Protein AF-A0A060C7V6-F1 (afdb_monomer_lite)

Structure (mmCIF, N/CA/C/O backbone):
data_AF-A0A060C7V6-F1
#
_entry.id   AF-A0A060C7V6-F1
#
loop_
_atom_site.group_PDB
_atom_site.id
_atom_site.type_symbol
_atom_site.label_atom_id
_atom_site.label_alt_id
_atom_site.label_comp_id
_atom_site.label_asym_id
_atom_site.label_entity_id
_atom_site.label_seq_id
_atom_site.pdbx_PDB_ins_code
_atom_site.Cartn_x
_atom_site.Cartn_y
_atom_site.Cartn_z
_atom_site.occupancy
_atom_site.B_iso_or_equiv
_atom_site.auth_seq_id
_atom_site.auth_comp_id
_atom_site.auth_asym_id
_atom_site.auth_atom_id
_atom_site.pdbx_PDB_model_num
ATOM 1 N N . ALA A 1 1 ? -17.716 -7.183 -11.369 1.00 69.69 1 ALA A N 1
ATOM 2 C CA . ALA A 1 1 ? -17.196 -6.502 -10.161 1.00 69.69 1 ALA A CA 1
ATOM 3 C C . ALA A 1 1 ? -18.359 -6.236 -9.202 1.00 69.69 1 ALA A C 1
ATOM 5 O O . ALA A 1 1 ? -19.487 -6.253 -9.674 1.00 69.69 1 ALA A O 1
ATOM 6 N N . GLY A 1 2 ? -18.104 -6.023 -7.902 1.00 81.62 2 GLY A N 1
ATOM 7 C CA . GLY A 1 2 ? -19.147 -5.651 -6.926 1.00 81.62 2 GLY A CA 1
ATOM 8 C C . GLY A 1 2 ? -19.625 -6.753 -5.971 1.00 81.62 2 GLY A C 1
ATOM 9 O O . GLY A 1 2 ? -20.724 -6.650 -5.447 1.00 81.62 2 GLY A O 1
ATOM 10 N N . ALA A 1 3 ? -18.827 -7.794 -5.713 1.00 89.31 3 ALA A N 1
ATOM 11 C CA . ALA A 1 3 ? -19.231 -8.905 -4.834 1.00 89.31 3 ALA A CA 1
ATOM 12 C C . ALA A 1 3 ? -19.604 -8.483 -3.394 1.00 89.31 3 ALA A C 1
ATOM 14 O O . ALA A 1 3 ? -20.305 -9.217 -2.706 1.00 89.31 3 ALA A O 1
ATOM 15 N N . LEU A 1 4 ? -19.139 -7.310 -2.949 1.00 92.19 4 LEU A N 1
ATOM 16 C CA . LEU A 1 4 ? -19.408 -6.746 -1.622 1.00 92.19 4 LEU A CA 1
ATOM 17 C C . LEU A 1 4 ? -20.386 -5.558 -1.651 1.00 92.19 4 LEU A C 1
ATOM 19 O O . LEU A 1 4 ? -20.618 -4.938 -0.619 1.00 92.19 4 LEU A O 1
ATOM 23 N N . ALA A 1 5 ? -20.948 -5.223 -2.817 1.00 93.19 5 ALA A N 1
ATOM 24 C CA . ALA A 1 5 ? -21.824 -4.064 -2.956 1.00 93.19 5 ALA A CA 1
ATOM 25 C C . ALA A 1 5 ? -23.098 -4.217 -2.108 1.00 93.19 5 ALA A C 1
ATOM 27 O O . ALA A 1 5 ? -23.698 -5.292 -2.063 1.00 93.19 5 ALA A O 1
ATOM 28 N N . GLY A 1 6 ? -23.518 -3.128 -1.457 1.00 93.75 6 GLY A N 1
ATOM 29 C CA . GLY A 1 6 ? -24.740 -3.089 -0.646 1.00 93.75 6 GLY A CA 1
ATOM 30 C C . GLY A 1 6 ? -24.617 -3.742 0.734 1.00 93.75 6 GLY A C 1
ATOM 31 O O . GLY A 1 6 ? -25.627 -3.905 1.413 1.00 93.75 6 GLY A O 1
ATOM 32 N N . GLN A 1 7 ? -23.405 -4.112 1.156 1.00 95.69 7 GLN A N 1
ATOM 33 C CA . GLN A 1 7 ? -23.160 -4.689 2.482 1.00 95.69 7 GLN A CA 1
ATOM 34 C C . GLN A 1 7 ? -22.767 -3.643 3.542 1.00 95.69 7 GLN A C 1
ATOM 36 O O . GLN A 1 7 ? -22.647 -4.006 4.708 1.00 95.69 7 GLN A O 1
ATOM 41 N N . ASN A 1 8 ? -22.599 -2.366 3.164 1.00 94.12 8 ASN A N 1
ATOM 42 C CA . ASN A 1 8 ? -22.192 -1.263 4.052 1.00 94.12 8 ASN A CA 1
ATOM 43 C C . ASN A 1 8 ? -20.881 -1.560 4.805 1.00 94.12 8 ASN A C 1
ATOM 45 O O . ASN A 1 8 ? -20.803 -1.437 6.026 1.00 94.12 8 ASN A O 1
ATOM 49 N N . LEU A 1 9 ? -19.863 -2.008 4.067 1.00 94.69 9 LEU A N 1
ATOM 50 C CA . LEU A 1 9 ? -18.544 -2.388 4.598 1.00 94.69 9 LEU A CA 1
ATOM 51 C C . LEU A 1 9 ? -17.448 -1.374 4.237 1.00 94.69 9 LEU A C 1
ATOM 53 O O . LEU A 1 9 ? -16.274 -1.574 4.551 1.00 94.69 9 LEU A O 1
ATOM 57 N N . GLU A 1 10 ? -17.804 -0.321 3.512 1.00 94.88 10 GLU A N 1
ATOM 58 C CA . GLU A 1 10 ? -16.884 0.664 2.971 1.00 94.88 10 GLU A CA 1
ATOM 59 C C . GLU A 1 10 ? -16.416 1.640 4.062 1.00 94.88 10 GLU A C 1
ATOM 61 O O . GLU A 1 10 ? -17.228 2.236 4.760 1.00 94.88 10 GLU A O 1
ATOM 66 N N . LEU A 1 11 ? -15.097 1.838 4.185 1.00 94.38 11 LEU A N 1
ATOM 67 C CA . LEU A 1 11 ? -14.519 2.847 5.091 1.00 94.38 11 LEU A CA 1
ATOM 68 C C . LEU A 1 11 ? -14.421 4.230 4.433 1.00 94.38 11 LEU A C 1
ATOM 70 O O . LEU A 1 11 ? -14.612 5.253 5.079 1.00 94.38 11 LEU A O 1
ATOM 74 N N . ALA A 1 12 ? -14.076 4.259 3.145 1.00 94.69 12 ALA A N 1
ATOM 75 C CA . ALA A 1 12 ? -13.961 5.466 2.337 1.00 94.69 12 ALA A CA 1
ATOM 76 C C . ALA A 1 12 ? -13.988 5.106 0.846 1.00 94.69 12 ALA A C 1
ATOM 78 O O . ALA A 1 12 ? -13.655 3.983 0.459 1.00 94.69 12 ALA A O 1
ATOM 79 N N . TRP A 1 13 ? -14.315 6.092 0.013 1.00 94.88 13 TRP A N 1
ATOM 80 C CA . TRP A 1 13 ? -14.205 6.014 -1.441 1.00 94.88 13 TRP A CA 1
ATOM 81 C C . TRP A 1 13 ? -13.040 6.886 -1.905 1.00 94.88 13 TRP A C 1
ATOM 83 O O . TRP A 1 13 ? -12.955 8.054 -1.532 1.00 94.88 13 TRP A O 1
ATOM 93 N N . LEU A 1 14 ? -12.135 6.318 -2.703 1.00 95.06 14 LEU A N 1
ATOM 94 C CA . LEU A 1 14 ? -11.000 7.044 -3.272 1.00 95.06 14 LEU A CA 1
ATOM 95 C C . LEU A 1 14 ? -11.306 7.471 -4.706 1.00 95.06 14 LEU A C 1
ATOM 97 O O . LEU A 1 14 ? -11.960 6.741 -5.449 1.00 95.06 14 LEU A O 1
ATOM 101 N N . ALA A 1 15 ? -10.791 8.639 -5.091 1.00 94.12 15 ALA A N 1
ATOM 102 C CA . ALA A 1 15 ? -10.936 9.164 -6.446 1.00 94.12 15 ALA A CA 1
ATOM 103 C C . ALA A 1 15 ? -10.117 8.367 -7.477 1.00 94.12 15 ALA A C 1
ATOM 105 O O . ALA A 1 15 ? -10.562 8.201 -8.610 1.00 94.12 15 ALA A O 1
ATOM 106 N N . A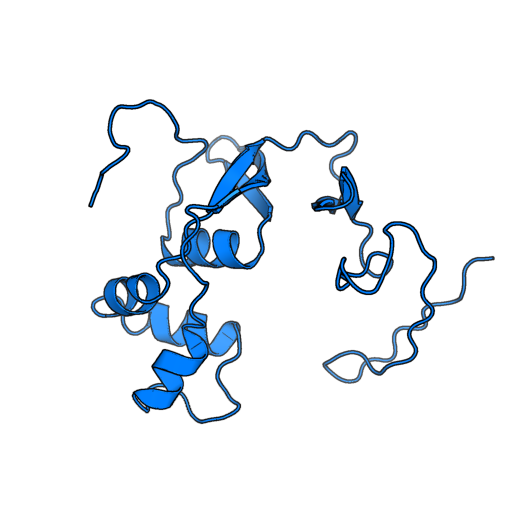SP A 1 16 ? -8.943 7.861 -7.079 1.00 93.69 16 ASP A N 1
ATOM 107 C CA . ASP A 1 16 ? -8.045 7.101 -7.950 1.00 93.69 16 ASP A CA 1
ATOM 108 C C . ASP A 1 16 ? -7.962 5.618 -7.518 1.00 93.69 16 ASP A C 1
ATOM 110 O O . ASP A 1 16 ? -7.513 5.315 -6.403 1.00 93.69 16 ASP A O 1
ATOM 114 N N . PRO A 1 17 ? -8.356 4.657 -8.380 1.00 93.00 17 PRO A N 1
ATOM 115 C CA . PRO A 1 17 ? -8.178 3.232 -8.103 1.00 93.00 17 PRO A CA 1
ATOM 116 C C . PRO A 1 17 ? -6.705 2.807 -7.987 1.00 93.00 17 PRO A C 1
ATOM 118 O O . PRO A 1 17 ? -6.418 1.819 -7.307 1.00 93.00 17 PRO A O 1
ATOM 121 N N . VAL A 1 18 ? -5.766 3.526 -8.614 1.00 94.31 18 VAL A N 1
ATOM 122 C CA . VAL A 1 18 ? -4.326 3.262 -8.488 1.00 94.31 18 VAL A CA 1
ATOM 123 C C . VAL A 1 18 ? -3.868 3.549 -7.061 1.00 94.31 18 VAL A C 1
ATOM 125 O O . VAL A 1 18 ? -3.169 2.727 -6.469 1.00 94.31 18 VAL A O 1
ATOM 128 N N . ASP A 1 19 ? -4.317 4.648 -6.455 1.00 94.56 19 ASP A N 1
ATOM 129 C CA . ASP A 1 19 ? -4.023 4.933 -5.050 1.00 94.56 19 ASP A CA 1
ATOM 130 C C . ASP A 1 19 ? -4.599 3.868 -4.123 1.00 94.56 19 ASP A C 1
ATOM 132 O O . ASP A 1 19 ? -3.875 3.345 -3.273 1.00 94.56 19 ASP A O 1
ATOM 136 N N . ALA A 1 20 ? -5.852 3.456 -4.339 1.00 94.75 20 ALA A N 1
ATOM 137 C CA . ALA A 1 20 ? -6.450 2.360 -3.579 1.00 94.75 20 ALA A CA 1
ATOM 138 C C . ALA A 1 20 ? -5.617 1.067 -3.686 1.00 94.75 20 ALA A C 1
ATOM 140 O O . ALA A 1 20 ? -5.371 0.398 -2.678 1.00 94.75 20 ALA A O 1
ATOM 141 N N . PHE A 1 21 ? -5.121 0.733 -4.880 1.00 94.81 21 PHE A N 1
ATOM 142 C CA . PHE A 1 21 ? -4.252 -0.422 -5.100 1.00 94.81 21 PHE A CA 1
ATOM 143 C C . PHE A 1 21 ? -2.906 -0.301 -4.371 1.00 94.81 21 PHE A C 1
ATOM 145 O O . PHE A 1 21 ? -2.448 -1.255 -3.742 1.00 94.81 21 PHE A O 1
ATOM 152 N N . PHE A 1 22 ? -2.264 0.867 -4.386 1.00 94.12 22 PHE A N 1
ATOM 153 C CA . PHE A 1 22 ? -1.006 1.050 -3.659 1.00 94.12 22 PHE A CA 1
ATOM 154 C C . PHE A 1 22 ? -1.191 1.038 -2.143 1.00 94.12 22 PHE A C 1
ATOM 156 O O . PHE A 1 22 ? -0.324 0.516 -1.445 1.00 94.12 22 PHE A O 1
ATOM 163 N N . ILE A 1 23 ? -2.326 1.509 -1.626 1.00 95.06 23 ILE A N 1
ATOM 164 C CA . ILE A 1 23 ? -2.679 1.353 -0.209 1.00 95.06 23 ILE A CA 1
ATOM 165 C C . ILE A 1 23 ? -2.743 -0.134 0.175 1.00 95.06 23 ILE A C 1
ATOM 167 O O . ILE A 1 23 ? -2.251 -0.507 1.239 1.00 95.06 23 ILE A O 1
ATOM 171 N N . HIS A 1 24 ? -3.249 -1.008 -0.705 1.00 94.75 24 HIS A N 1
ATOM 172 C CA . HIS A 1 24 ? -3.212 -2.463 -0.486 1.00 94.75 24 HIS A CA 1
ATOM 173 C C . HIS A 1 24 ? -1.786 -3.009 -0.395 1.00 94.75 24 HIS A C 1
ATOM 175 O O . HIS A 1 24 ? -1.522 -3.877 0.434 1.00 94.75 24 HIS A O 1
ATOM 181 N N . ILE A 1 25 ? -0.866 -2.500 -1.217 1.00 91.12 25 ILE A N 1
ATOM 182 C CA . ILE A 1 25 ? 0.545 -2.905 -1.172 1.00 91.12 25 ILE A CA 1
ATOM 183 C C . ILE A 1 25 ? 1.209 -2.434 0.127 1.00 91.12 25 ILE A C 1
ATOM 185 O O . ILE A 1 25 ? 1.949 -3.200 0.738 1.00 91.12 25 ILE A O 1
ATOM 189 N N . GLN A 1 26 ? 0.953 -1.193 0.553 1.00 90.12 26 GLN A N 1
ATOM 190 C CA . GLN A 1 26 ? 1.556 -0.636 1.770 1.00 90.12 26 GLN A CA 1
ATOM 191 C C . GLN A 1 26 ? 0.943 -1.219 3.053 1.00 90.12 26 GLN A C 1
ATOM 193 O O . GLN A 1 26 ? 1.620 -1.318 4.074 1.00 90.12 26 GLN A O 1
ATOM 198 N N . GLY A 1 27 ? -0.336 -1.604 3.024 1.00 90.44 27 GLY A N 1
ATOM 199 C CA . GLY A 1 27 ? -1.049 -2.196 4.158 1.00 90.44 27 GLY A CA 1
ATOM 200 C C . GLY A 1 27 ? -1.519 -1.196 5.222 1.00 90.44 27 GLY A C 1
ATOM 201 O O . GLY A 1 27 ? -2.185 -1.599 6.173 1.00 90.44 27 GLY A O 1
ATOM 202 N N . ALA A 1 28 ? -1.232 0.095 5.061 1.00 90.44 28 ALA A N 1
ATOM 203 C CA . ALA A 1 28 ? -1.771 1.183 5.871 1.00 90.44 28 ALA A CA 1
ATOM 204 C C . ALA A 1 28 ? -1.775 2.491 5.070 1.00 90.44 28 ALA A C 1
ATOM 206 O O . ALA A 1 28 ? -0.995 2.645 4.129 1.00 90.44 28 ALA A O 1
ATOM 207 N N . ALA A 1 29 ? -2.642 3.431 5.446 1.00 91.81 29 ALA A N 1
ATOM 208 C CA . ALA A 1 29 ? -2.717 4.739 4.806 1.00 91.81 29 ALA A CA 1
ATOM 209 C C . ALA A 1 29 ? -3.317 5.812 5.715 1.00 91.81 29 ALA A C 1
ATOM 211 O O . ALA A 1 29 ? -4.101 5.526 6.622 1.00 91.81 29 ALA A O 1
ATOM 212 N N . GLN A 1 30 ? -2.972 7.059 5.405 1.00 91.31 30 GLN A N 1
ATOM 213 C CA . GLN A 1 30 ? -3.667 8.246 5.876 1.00 91.31 30 GLN A CA 1
ATOM 214 C C . GLN A 1 30 ? -4.408 8.860 4.683 1.00 91.31 30 GLN A C 1
ATOM 216 O O . GLN A 1 30 ? -3.784 9.221 3.689 1.00 91.31 30 GLN A O 1
ATOM 221 N N . ILE A 1 31 ? -5.730 8.946 4.776 1.00 92.81 31 ILE A N 1
ATOM 222 C CA . ILE A 1 31 ? -6.621 9.408 3.714 1.00 92.81 31 ILE A CA 1
ATOM 223 C C . ILE A 1 31 ? -7.135 10.791 4.108 1.00 92.81 31 ILE A C 1
ATOM 225 O O . ILE A 1 31 ? -7.760 10.943 5.157 1.00 92.81 31 ILE A O 1
ATOM 229 N N . ALA A 1 32 ? -6.867 11.794 3.274 1.00 92.69 32 ALA A N 1
ATOM 230 C CA . ALA A 1 32 ? -7.487 13.106 3.409 1.00 92.69 32 ALA A CA 1
ATOM 231 C C . ALA A 1 32 ? -8.944 13.021 2.933 1.00 92.69 32 ALA A C 1
ATOM 233 O O . ALA A 1 32 ? -9.210 12.569 1.818 1.00 92.69 32 ALA A O 1
ATOM 234 N N . LEU A 1 33 ? -9.877 13.420 3.792 1.00 93.62 33 LEU A N 1
ATOM 235 C CA . LEU A 1 33 ? -11.306 13.421 3.503 1.00 93.62 33 LEU A CA 1
ATOM 236 C C . LEU A 1 33 ? -11.733 14.768 2.907 1.00 93.62 33 LEU A C 1
ATOM 238 O O . LEU A 1 33 ? -11.094 15.800 3.118 1.00 93.62 33 LEU A O 1
ATOM 242 N N . ALA A 1 34 ? -12.835 14.760 2.153 1.00 91.81 34 ALA A N 1
ATOM 243 C CA . ALA A 1 34 ? -13.343 15.949 1.463 1.00 91.81 34 ALA A CA 1
ATOM 244 C C . ALA A 1 34 ? -13.812 17.065 2.419 1.00 91.81 34 ALA A C 1
ATOM 246 O O . ALA A 1 34 ? -13.864 18.226 2.027 1.00 91.81 34 ALA A O 1
ATOM 247 N N . ASP A 1 35 ? -14.130 16.720 3.666 1.00 90.88 35 ASP A N 1
ATOM 248 C CA . ASP A 1 35 ? -14.502 17.648 4.739 1.00 90.88 35 ASP A CA 1
ATOM 249 C C . ASP A 1 35 ? -13.287 18.262 5.464 1.00 90.88 35 ASP A C 1
ATOM 251 O O . ASP A 1 35 ? -13.449 18.999 6.435 1.00 90.88 35 ASP A O 1
ATOM 255 N N . GLY A 1 36 ? -12.065 17.972 5.000 1.00 89.69 36 GLY A N 1
ATOM 256 C CA . GLY A 1 36 ? -10.816 18.392 5.636 1.00 89.69 36 GLY A CA 1
ATOM 257 C C . GLY A 1 36 ? -10.355 17.466 6.764 1.00 89.69 36 GLY A C 1
ATOM 258 O O . GLY A 1 36 ? -9.282 17.680 7.331 1.00 89.69 36 GLY A O 1
ATOM 259 N N . GLY A 1 37 ? -11.130 16.425 7.079 1.00 89.62 37 GLY A N 1
ATOM 260 C CA . GLY A 1 37 ? -10.769 15.392 8.034 1.00 89.62 37 GLY A CA 1
ATOM 261 C C . GLY A 1 37 ? -9.663 14.469 7.527 1.00 89.62 37 GLY A C 1
ATOM 262 O O . GLY A 1 37 ? -9.233 14.496 6.373 1.00 89.62 37 GLY A O 1
ATOM 263 N N . THR A 1 38 ? -9.187 13.610 8.421 1.00 90.12 38 THR A N 1
ATOM 264 C CA . THR A 1 38 ? -8.200 12.583 8.100 1.00 90.12 38 THR A CA 1
ATOM 265 C C . THR A 1 38 ? -8.676 11.238 8.622 1.00 90.12 38 THR A C 1
ATOM 267 O O . THR A 1 38 ? -8.901 11.084 9.820 1.00 90.12 38 THR A O 1
ATOM 270 N N . LEU A 1 39 ? -8.745 10.246 7.737 1.00 91.00 39 LEU A N 1
ATOM 271 C CA . LEU A 1 39 ? -9.019 8.858 8.085 1.00 91.00 39 LEU A CA 1
ATOM 272 C C . LEU A 1 39 ? -7.726 8.045 8.045 1.00 91.00 39 LEU A C 1
ATOM 274 O O . LEU A 1 39 ? -7.048 7.978 7.020 1.00 91.00 39 LEU A O 1
ATOM 278 N N . ARG A 1 40 ? -7.385 7.392 9.154 1.00 91.12 40 ARG A N 1
ATOM 279 C CA . ARG A 1 40 ? -6.247 6.468 9.220 1.00 91.12 40 ARG A CA 1
ATOM 280 C C . ARG A 1 40 ? -6.736 5.038 9.165 1.00 91.12 40 ARG A C 1
ATOM 282 O O . ARG A 1 40 ? -7.572 4.631 9.969 1.00 91.12 40 ARG A O 1
ATOM 289 N N . VAL A 1 41 ? -6.170 4.269 8.246 1.00 92.56 41 VAL A N 1
ATOM 290 C CA . VAL A 1 41 ? -6.503 2.860 8.056 1.00 92.56 41 VAL A CA 1
ATOM 291 C C . VAL A 1 41 ? -5.262 1.989 8.163 1.00 92.56 41 VAL A C 1
ATOM 293 O O . VAL A 1 41 ? -4.173 2.365 7.729 1.00 92.56 41 VAL A O 1
ATOM 296 N N . THR A 1 42 ? -5.433 0.800 8.730 1.00 91.69 42 THR A N 1
ATOM 297 C CA . THR A 1 42 ? -4.397 -0.237 8.783 1.00 91.69 42 THR A CA 1
ATOM 298 C C . THR A 1 42 ? -4.977 -1.601 8.429 1.00 91.69 42 THR A C 1
ATOM 300 O O . THR A 1 42 ? -6.193 -1.807 8.483 1.00 91.69 42 THR A O 1
ATOM 303 N N . TYR A 1 43 ? -4.102 -2.533 8.065 1.00 92.12 43 TYR A N 1
ATOM 304 C CA . TYR A 1 43 ? -4.421 -3.919 7.760 1.00 92.12 43 TYR A CA 1
ATOM 305 C C . TYR A 1 43 ? -5.294 -4.558 8.852 1.00 92.12 43 TYR A C 1
ATOM 307 O O . TYR A 1 43 ? -4.971 -4.534 10.045 1.00 92.12 43 TYR A O 1
ATOM 315 N N . ALA A 1 44 ? -6.382 -5.193 8.424 1.00 92.12 44 ALA A N 1
ATOM 316 C CA . ALA A 1 44 ? -7.240 -6.027 9.258 1.00 92.12 44 ALA A CA 1
ATOM 317 C C . ALA A 1 44 ? -7.177 -7.497 8.828 1.00 92.12 44 ALA A C 1
ATOM 319 O O . ALA A 1 44 ? -6.975 -8.379 9.662 1.00 92.12 44 ALA A O 1
ATOM 320 N N . ALA A 1 45 ? -7.330 -7.764 7.528 1.00 93.44 45 ALA A N 1
ATOM 321 C CA . ALA A 1 45 ? -7.367 -9.116 6.980 1.00 93.44 45 ALA A CA 1
ATOM 322 C C . ALA A 1 45 ? -6.966 -9.148 5.497 1.00 93.44 45 ALA A C 1
ATOM 324 O O . ALA A 1 45 ? -6.795 -8.114 4.854 1.00 93.44 45 ALA A O 1
ATOM 325 N N . LYS A 1 46 ? -6.856 -10.354 4.932 1.00 94.94 46 LYS A N 1
ATOM 326 C CA . LYS A 1 46 ? -6.643 -10.579 3.497 1.00 94.94 46 LYS A CA 1
ATOM 327 C C . LYS A 1 46 ? -7.595 -11.641 2.956 1.00 94.94 46 LYS A C 1
ATOM 329 O O . LYS A 1 46 ? -7.950 -12.572 3.669 1.00 94.94 46 LYS A O 1
ATOM 334 N N . SER A 1 47 ? -7.914 -11.548 1.670 1.00 93.88 47 SER A N 1
ATOM 335 C CA . SER A 1 47 ? -8.741 -12.513 0.913 1.00 93.88 47 SER A CA 1
ATOM 336 C C . SER A 1 47 ? -8.180 -13.944 0.823 1.00 93.88 47 SER A C 1
ATOM 338 O O . SER A 1 47 ? -8.879 -14.847 0.377 1.00 93.88 47 SER A O 1
ATOM 340 N N . GLY A 1 48 ? -6.918 -14.169 1.207 1.00 93.44 48 GLY A N 1
ATOM 341 C CA . GLY A 1 48 ? -6.274 -15.490 1.203 1.00 93.44 48 GLY A CA 1
ATOM 342 C C . GLY A 1 48 ? -5.566 -15.869 -0.102 1.00 93.44 48 GLY A C 1
ATOM 343 O O . GLY A 1 48 ? -4.735 -16.774 -0.091 1.00 93.44 48 GLY A O 1
ATOM 344 N N . HIS A 1 49 ? -5.810 -15.157 -1.204 1.00 94.88 49 HIS A N 1
ATOM 345 C CA . HIS A 1 49 ? -5.068 -15.355 -2.451 1.00 94.88 49 HIS A CA 1
ATOM 346 C C . HIS A 1 49 ? -3.599 -14.903 -2.335 1.00 94.88 49 HIS A C 1
ATOM 348 O O . HIS A 1 49 ? -3.297 -13.984 -1.567 1.00 94.88 49 HIS A O 1
ATOM 354 N N . PRO A 1 50 ? -2.673 -15.529 -3.087 1.00 93.56 50 PRO A N 1
ATOM 355 C CA . PRO A 1 50 ? -1.282 -15.096 -3.120 1.00 93.56 50 PRO A CA 1
ATOM 356 C C . PRO A 1 50 ? -1.153 -13.708 -3.756 1.00 93.56 50 PRO A C 1
ATOM 358 O O . PRO A 1 50 ? -1.906 -13.348 -4.662 1.00 93.56 50 PRO A O 1
ATOM 361 N N . TYR A 1 51 ? -0.173 -12.940 -3.279 1.00 94.56 51 TYR A N 1
ATOM 362 C CA . TYR A 1 51 ? 0.188 -11.659 -3.875 1.00 94.56 51 TYR A CA 1
ATOM 363 C C . TYR A 1 51 ? 0.905 -11.872 -5.211 1.00 94.56 51 TYR A C 1
ATOM 365 O O . TYR A 1 51 ? 1.807 -12.706 -5.315 1.00 94.56 51 TYR A O 1
ATOM 373 N N . THR A 1 52 ? 0.535 -11.086 -6.219 1.00 95.69 52 THR A N 1
ATOM 374 C CA . THR A 1 52 ? 1.234 -11.035 -7.507 1.00 95.69 52 THR A CA 1
ATOM 375 C C . THR A 1 52 ? 1.847 -9.656 -7.704 1.00 95.69 52 THR A C 1
ATOM 377 O O . THR A 1 52 ? 1.148 -8.645 -7.705 1.00 95.69 52 THR A O 1
ATOM 380 N N . ALA A 1 53 ? 3.166 -9.608 -7.892 1.00 94.94 53 ALA A N 1
ATOM 381 C CA . ALA A 1 53 ? 3.879 -8.360 -8.131 1.00 94.94 53 ALA A CA 1
ATOM 382 C C . ALA A 1 53 ? 3.620 -7.852 -9.558 1.00 94.94 53 ALA A C 1
ATOM 384 O O . ALA A 1 53 ? 4.201 -8.358 -10.518 1.00 94.94 53 ALA A O 1
ATOM 385 N N . ILE A 1 54 ? 2.790 -6.817 -9.705 1.00 96.56 54 ILE A N 1
ATOM 386 C CA . ILE A 1 54 ? 2.438 -6.271 -11.028 1.00 96.56 54 ILE A CA 1
ATOM 387 C C . ILE A 1 54 ? 3.640 -5.690 -11.785 1.00 96.56 54 ILE A C 1
ATOM 389 O O . ILE A 1 54 ? 3.661 -5.725 -13.010 1.00 96.56 54 ILE A O 1
ATOM 393 N N . GLY A 1 55 ? 4.682 -5.236 -11.079 1.00 96.31 55 GLY A N 1
ATOM 394 C CA . GLY A 1 55 ? 5.932 -4.802 -11.708 1.00 96.31 55 GLY A CA 1
ATOM 395 C C . GLY A 1 55 ? 6.588 -5.916 -12.527 1.00 96.31 55 GLY A C 1
ATOM 396 O O . GLY A 1 55 ? 7.053 -5.672 -13.635 1.00 96.31 55 GLY A O 1
ATOM 397 N N . ARG A 1 56 ? 6.543 -7.162 -12.035 1.00 96.00 56 ARG A N 1
ATOM 398 C CA . ARG A 1 56 ? 7.025 -8.333 -12.778 1.00 96.00 56 ARG A CA 1
ATOM 399 C C . ARG A 1 56 ? 6.176 -8.588 -14.023 1.00 96.00 56 ARG A C 1
ATOM 401 O O . ARG A 1 56 ? 6.735 -8.805 -15.089 1.00 96.00 56 ARG A O 1
ATOM 408 N N . VAL A 1 57 ? 4.852 -8.501 -13.895 1.00 96.88 57 VAL A N 1
ATOM 409 C CA . VAL A 1 57 ? 3.919 -8.666 -15.023 1.00 96.88 57 VAL A CA 1
ATOM 410 C C . VAL A 1 57 ? 4.198 -7.637 -16.121 1.00 96.88 57 VAL A C 1
ATOM 412 O O . VAL A 1 57 ? 4.211 -7.979 -17.299 1.00 96.88 57 VAL A O 1
ATOM 415 N N . LEU A 1 58 ? 4.458 -6.382 -15.752 1.00 97.75 58 LEU A N 1
ATOM 416 C CA . LEU A 1 58 ? 4.792 -5.322 -16.706 1.00 97.75 58 LEU A CA 1
ATOM 417 C C . LEU A 1 58 ? 6.143 -5.557 -17.392 1.00 97.75 58 LEU A C 1
ATOM 419 O O . LEU A 1 58 ? 6.267 -5.302 -18.588 1.00 97.75 58 LEU A O 1
ATOM 423 N N . VAL A 1 59 ? 7.132 -6.091 -16.675 1.00 97.69 59 VAL A N 1
ATOM 424 C CA . VAL A 1 59 ? 8.420 -6.476 -17.273 1.00 97.69 59 VAL A CA 1
ATOM 425 C C . VAL A 1 59 ? 8.261 -7.639 -18.251 1.00 97.69 59 VAL A C 1
ATOM 427 O O . VAL A 1 59 ? 8.769 -7.570 -19.365 1.00 97.69 59 VAL A O 1
ATOM 430 N N . GLU A 1 60 ? 7.518 -8.681 -17.878 1.00 96.69 60 GLU A N 1
ATOM 431 C CA . GLU A 1 60 ? 7.262 -9.846 -18.740 1.00 96.69 60 GLU A CA 1
ATOM 432 C C . GLU A 1 60 ? 6.502 -9.468 -20.023 1.00 96.69 60 GLU A C 1
ATOM 434 O O . GLU A 1 60 ? 6.709 -10.080 -21.067 1.00 96.69 60 GLU A O 1
ATOM 439 N N . ARG A 1 61 ? 5.666 -8.423 -19.972 1.00 96.06 61 ARG A N 1
ATOM 440 C CA . ARG A 1 61 ? 4.969 -7.858 -21.141 1.00 96.06 61 ARG A CA 1
ATOM 441 C C . ARG A 1 61 ? 5.832 -6.920 -21.993 1.00 96.06 61 ARG A C 1
ATOM 443 O O . ARG A 1 61 ? 5.353 -6.433 -23.010 1.00 96.06 61 ARG A O 1
ATOM 450 N N . GLY A 1 62 ? 7.060 -6.613 -21.573 1.00 96.12 62 GLY A N 1
ATOM 451 C CA . GLY A 1 62 ? 7.916 -5.619 -22.229 1.00 96.12 62 GLY A CA 1
ATOM 452 C C . GLY A 1 62 ? 7.464 -4.166 -22.034 1.00 96.12 62 GLY A C 1
ATOM 453 O O . GLY A 1 62 ? 8.002 -3.270 -22.677 1.00 96.12 62 GLY A O 1
ATOM 454 N N . ALA A 1 63 ? 6.501 -3.917 -21.142 1.00 96.50 63 ALA A N 1
ATOM 455 C CA . ALA A 1 63 ? 5.977 -2.585 -20.843 1.00 96.50 63 ALA A CA 1
ATOM 456 C C . ALA A 1 63 ? 6.942 -1.747 -19.986 1.00 96.50 63 ALA A C 1
ATOM 458 O O . ALA A 1 63 ? 6.970 -0.522 -20.093 1.00 96.50 63 ALA A O 1
ATOM 459 N N . ILE A 1 64 ? 7.738 -2.402 -19.136 1.00 96.56 64 ILE A N 1
ATOM 460 C CA . ILE A 1 64 ? 8.802 -1.775 -18.345 1.00 96.56 64 ILE A CA 1
ATOM 461 C C . ILE A 1 64 ? 10.083 -2.593 -18.513 1.00 96.56 64 ILE A C 1
ATOM 463 O O . ILE A 1 64 ? 10.054 -3.821 -18.502 1.00 96.56 64 ILE A O 1
ATOM 467 N N . ALA A 1 65 ? 11.229 -1.925 -18.646 1.00 95.56 65 ALA A N 1
ATOM 468 C CA . ALA A 1 65 ? 12.510 -2.614 -18.754 1.00 95.56 65 ALA A CA 1
ATOM 469 C C . ALA A 1 65 ? 12.854 -3.404 -17.466 1.00 95.56 65 ALA A C 1
ATOM 471 O O . ALA A 1 65 ? 12.567 -2.937 -16.355 1.00 95.56 65 ALA A O 1
ATOM 472 N N . PRO A 1 66 ? 13.521 -4.570 -17.571 1.00 94.56 66 PRO A N 1
ATOM 473 C CA . PRO A 1 66 ? 14.017 -5.302 -16.409 1.00 94.56 66 PRO A CA 1
ATOM 474 C C . PRO A 1 66 ? 14.857 -4.415 -15.478 1.00 94.56 66 PRO A C 1
ATOM 476 O O . PRO A 1 66 ? 15.682 -3.621 -15.927 1.00 94.56 66 PRO A O 1
ATOM 479 N N . GLY A 1 67 ? 14.629 -4.526 -14.167 1.00 93.06 67 GLY A N 1
ATOM 480 C CA . GLY A 1 67 ? 15.320 -3.710 -13.158 1.00 93.06 67 GLY A CA 1
ATOM 481 C C . GLY A 1 67 ? 14.853 -2.250 -13.062 1.00 93.06 67 GLY A C 1
ATOM 482 O O . GLY A 1 67 ? 15.414 -1.497 -12.272 1.00 93.06 67 GLY A O 1
ATOM 483 N N . LYS A 1 68 ? 13.835 -1.840 -13.832 1.00 93.44 68 LYS A N 1
ATOM 484 C CA . LYS A 1 68 ? 13.250 -0.485 -13.795 1.00 93.44 68 LYS A CA 1
ATOM 485 C C . LYS A 1 68 ? 11.814 -0.437 -13.268 1.00 93.44 68 LYS A C 1
ATOM 487 O O . LYS A 1 68 ? 11.217 0.631 -13.235 1.00 93.44 68 LYS A O 1
ATOM 492 N N . ALA A 1 69 ? 11.253 -1.569 -12.846 1.00 94.19 69 ALA A N 1
ATOM 493 C CA . ALA A 1 69 ? 9.896 -1.654 -12.303 1.00 94.19 69 ALA A CA 1
ATOM 494 C C . ALA A 1 69 ? 9.829 -1.229 -10.826 1.00 94.19 69 ALA A C 1
ATOM 496 O O . ALA A 1 69 ? 9.428 -2.009 -9.961 1.00 94.19 69 ALA A O 1
ATOM 497 N N . ASP A 1 70 ? 10.249 0.003 -10.538 1.00 93.38 70 ASP A N 1
ATOM 498 C CA . ASP A 1 70 ? 10.025 0.634 -9.241 1.00 93.38 70 ASP A CA 1
ATOM 499 C C . ASP A 1 70 ? 8.600 1.209 -9.129 1.00 93.38 70 ASP A C 1
ATOM 501 O O . ASP A 1 70 ? 7.809 1.200 -10.077 1.00 93.38 70 ASP A O 1
ATOM 505 N N . MET A 1 71 ? 8.245 1.691 -7.937 1.00 90.56 71 MET A N 1
ATOM 506 C CA . MET A 1 71 ? 6.905 2.215 -7.665 1.00 90.56 71 MET A CA 1
ATOM 507 C C . MET A 1 71 ? 6.538 3.398 -8.570 1.00 90.56 71 MET A C 1
ATOM 509 O O . MET A 1 71 ? 5.389 3.494 -9.004 1.00 90.56 71 MET A O 1
ATOM 513 N N . ALA A 1 72 ? 7.495 4.284 -8.856 1.00 92.62 72 ALA A N 1
ATOM 514 C CA . ALA A 1 72 ? 7.260 5.472 -9.666 1.00 92.62 72 ALA A CA 1
ATOM 515 C C . ALA A 1 72 ? 7.007 5.088 -11.129 1.00 92.62 72 ALA A C 1
ATOM 517 O O . ALA A 1 72 ? 6.030 5.546 -11.720 1.00 92.62 72 ALA A O 1
ATOM 518 N N . ALA A 1 73 ? 7.818 4.185 -11.683 1.00 95.81 73 ALA A N 1
ATOM 519 C CA . ALA A 1 73 ? 7.655 3.667 -13.035 1.00 95.81 73 ALA A CA 1
ATOM 520 C C . ALA A 1 73 ? 6.323 2.923 -13.212 1.00 95.81 73 ALA A C 1
ATOM 522 O O . ALA A 1 73 ? 5.626 3.134 -14.203 1.00 95.81 73 ALA A O 1
ATOM 523 N N . ILE A 1 74 ? 5.930 2.095 -12.237 1.00 96.56 74 ILE A N 1
ATOM 524 C CA . ILE A 1 74 ? 4.648 1.375 -12.276 1.00 96.56 74 ILE A CA 1
ATOM 525 C C . ILE A 1 74 ? 3.472 2.360 -12.231 1.00 96.56 74 ILE A C 1
ATOM 527 O O . ILE A 1 74 ? 2.546 2.231 -13.030 1.00 96.56 74 ILE A O 1
ATOM 531 N N . ARG A 1 75 ? 3.506 3.363 -11.340 1.00 95.44 75 ARG A N 1
ATOM 532 C CA . ARG A 1 75 ? 2.466 4.406 -11.269 1.00 95.44 75 ARG A CA 1
ATOM 533 C C . ARG A 1 75 ? 2.355 5.183 -12.576 1.00 95.44 75 ARG A C 1
ATOM 535 O O . ARG A 1 75 ? 1.251 5.348 -13.086 1.00 95.44 75 ARG A O 1
ATOM 542 N N . ALA A 1 76 ? 3.489 5.607 -13.131 1.00 95.94 76 ALA A N 1
ATOM 543 C CA . ALA A 1 76 ? 3.531 6.319 -14.402 1.00 95.94 76 ALA A CA 1
ATOM 544 C C . ALA A 1 76 ? 2.940 5.474 -15.539 1.00 95.94 76 ALA A C 1
ATOM 546 O O . ALA A 1 76 ? 2.140 5.976 -16.327 1.00 95.94 76 ALA A O 1
ATOM 547 N N . TRP A 1 77 ? 3.273 4.181 -15.591 1.00 97.62 77 TRP A N 1
ATOM 548 C CA . TRP A 1 77 ? 2.727 3.283 -16.602 1.00 97.62 77 TRP A CA 1
ATOM 549 C C . TRP A 1 77 ? 1.207 3.122 -16.473 1.00 97.62 77 TRP A C 1
ATOM 551 O O . TRP A 1 77 ? 0.505 3.253 -17.475 1.00 97.62 77 TRP A O 1
ATOM 561 N N . LEU A 1 78 ? 0.689 2.898 -15.257 1.00 97.06 78 LEU A N 1
ATOM 562 C CA . LEU A 1 78 ? -0.753 2.756 -15.009 1.00 97.06 78 LEU A CA 1
ATOM 563 C C . LEU A 1 78 ? -1.526 4.030 -15.378 1.00 97.06 78 LEU A C 1
ATOM 565 O O . LEU A 1 78 ? -2.585 3.936 -15.995 1.00 97.06 78 LEU A O 1
ATOM 569 N N . ALA A 1 79 ? -0.982 5.206 -15.054 1.00 93.94 79 ALA A N 1
ATOM 570 C CA . ALA A 1 79 ? -1.581 6.492 -15.405 1.00 93.94 79 ALA A CA 1
ATOM 571 C C . ALA A 1 79 ? -1.595 6.740 -16.925 1.00 93.94 79 ALA A C 1
ATOM 573 O O . ALA A 1 79 ? -2.556 7.297 -17.451 1.00 93.94 79 ALA A O 1
ATOM 574 N N . ALA A 1 80 ? -0.553 6.302 -17.638 1.00 96.31 80 ALA A N 1
ATOM 575 C CA . ALA A 1 80 ? -0.458 6.435 -19.091 1.00 96.31 80 ALA A CA 1
ATOM 576 C C . ALA A 1 80 ? -1.328 5.423 -19.867 1.00 96.31 80 ALA A C 1
ATOM 578 O O . ALA A 1 80 ? -1.659 5.678 -21.023 1.00 96.31 80 ALA A O 1
ATOM 579 N N . HIS A 1 81 ? -1.721 4.302 -19.247 1.00 96.56 81 HIS A N 1
ATOM 580 C CA . HIS A 1 81 ? -2.478 3.215 -19.890 1.00 96.56 81 HIS A CA 1
ATOM 581 C C . HIS A 1 81 ? -3.782 2.889 -19.132 1.00 96.56 81 HIS A C 1
ATOM 583 O O . HIS A 1 81 ? -3.978 1.752 -18.688 1.00 96.56 81 HIS A O 1
ATOM 589 N N . PRO A 1 82 ? -4.720 3.846 -18.987 1.00 94.69 82 PRO A N 1
ATOM 590 C CA . PRO A 1 82 ? -5.911 3.674 -18.148 1.00 94.69 82 PRO A CA 1
ATOM 591 C C . PRO A 1 82 ? -6.823 2.525 -18.604 1.00 94.69 82 PRO A C 1
ATOM 593 O O . PRO A 1 82 ? -7.455 1.873 -17.774 1.00 94.69 82 PRO A O 1
ATOM 596 N N . ALA A 1 83 ? -6.859 2.229 -19.909 1.00 95.94 83 ALA A N 1
ATOM 597 C CA . ALA A 1 83 ? -7.639 1.120 -20.464 1.00 95.94 83 ALA A CA 1
ATOM 598 C C . ALA A 1 83 ? -7.112 -0.264 -20.035 1.00 95.94 83 ALA A C 1
ATOM 600 O O . ALA A 1 83 ? -7.884 -1.215 -19.918 1.00 95.94 83 ALA A O 1
ATOM 601 N N . GLU A 1 84 ? -5.809 -0.382 -19.773 1.00 96.56 84 GLU A N 1
ATOM 602 C CA . GLU A 1 84 ? -5.155 -1.644 -19.406 1.00 96.56 84 GLU A CA 1
ATOM 603 C C . GLU A 1 84 ? -4.903 -1.763 -17.901 1.00 96.56 84 GLU A C 1
ATOM 605 O O . GLU A 1 84 ? -4.817 -2.875 -17.369 1.00 96.56 84 GLU A O 1
ATOM 610 N N . ALA A 1 85 ? -4.812 -0.628 -17.201 1.00 95.88 85 ALA A N 1
ATOM 611 C CA . ALA A 1 85 ? -4.464 -0.541 -15.788 1.00 95.88 85 ALA A CA 1
ATOM 612 C C . ALA A 1 85 ? -5.315 -1.468 -14.910 1.00 95.88 85 ALA A C 1
ATOM 614 O O . ALA A 1 85 ? -4.774 -2.212 -14.089 1.00 95.88 85 ALA A O 1
ATOM 615 N N . ALA A 1 86 ? -6.634 -1.493 -15.127 1.00 94.69 86 ALA A N 1
ATOM 616 C CA . ALA A 1 86 ? -7.544 -2.359 -14.381 1.00 94.69 86 ALA A CA 1
ATOM 617 C C . ALA A 1 86 ? -7.207 -3.851 -14.554 1.00 94.69 86 ALA A C 1
ATOM 619 O O . ALA A 1 86 ? -7.183 -4.598 -13.576 1.00 94.69 86 ALA A O 1
ATOM 620 N N . GLY A 1 87 ? -6.895 -4.282 -15.779 1.00 96.19 87 GLY A N 1
ATOM 621 C CA . GLY A 1 87 ? -6.527 -5.666 -16.072 1.00 96.19 87 GLY A CA 1
ATOM 622 C C . GLY A 1 87 ? -5.179 -6.053 -15.468 1.00 96.19 87 GLY A C 1
ATOM 623 O O . GLY A 1 87 ? -5.034 -7.156 -14.945 1.00 96.19 87 GLY A O 1
ATOM 624 N N . VAL A 1 88 ? -4.200 -5.141 -15.486 1.00 97.19 88 VAL A N 1
ATOM 625 C CA . VAL A 1 88 ? -2.895 -5.369 -14.848 1.00 97.19 88 VAL A CA 1
ATOM 626 C C . VAL A 1 88 ? -3.041 -5.463 -13.334 1.00 97.19 88 VAL A C 1
ATOM 628 O O . VAL A 1 88 ? -2.552 -6.424 -12.744 1.00 97.19 88 VAL A O 1
ATOM 631 N N . MET A 1 89 ? -3.747 -4.528 -12.696 1.00 96.25 89 MET A N 1
ATOM 632 C CA . MET A 1 89 ? -3.970 -4.567 -11.247 1.00 96.25 89 MET A CA 1
ATOM 633 C C . MET A 1 89 ? -4.734 -5.827 -10.818 1.00 96.25 89 MET A C 1
ATOM 635 O O . MET A 1 89 ? -4.376 -6.443 -9.816 1.00 96.25 89 MET A O 1
ATOM 639 N N . ALA A 1 90 ? -5.709 -6.275 -11.616 1.00 95.38 90 ALA A N 1
ATOM 640 C CA . ALA A 1 90 ? -6.483 -7.489 -11.358 1.00 95.38 90 ALA A CA 1
ATOM 641 C C . ALA A 1 90 ? -5.661 -8.789 -11.437 1.00 95.38 90 ALA A C 1
ATOM 643 O O . ALA A 1 90 ? -6.117 -9.824 -10.948 1.00 95.38 90 ALA A O 1
ATOM 644 N N . THR A 1 91 ? -4.447 -8.762 -12.007 1.00 97.00 91 THR A N 1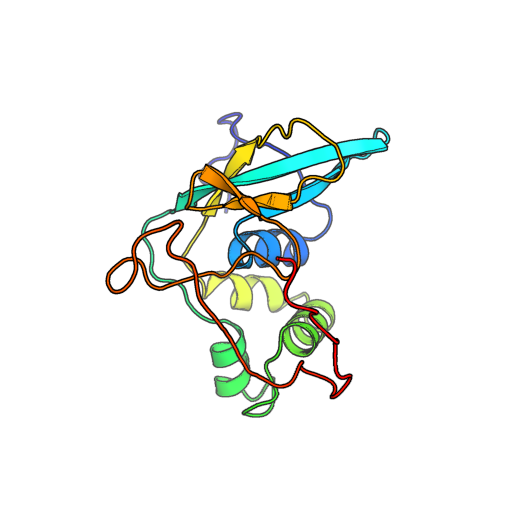
ATOM 645 C CA . THR A 1 91 ? -3.539 -9.922 -11.937 1.00 97.00 91 THR A CA 1
ATOM 646 C C . THR A 1 91 ? -3.152 -10.253 -10.495 1.00 97.00 91 THR A C 1
ATOM 648 O O . THR A 1 91 ? -2.973 -11.423 -10.159 1.00 97.00 91 THR A O 1
ATOM 651 N N . ASN A 1 92 ? -3.103 -9.248 -9.615 1.00 96.69 92 ASN A N 1
ATOM 652 C CA . ASN A 1 92 ? -2.985 -9.459 -8.184 1.00 96.69 92 ASN A CA 1
ATOM 653 C C . ASN A 1 92 ? -4.352 -9.785 -7.566 1.00 96.69 92 ASN A C 1
ATOM 655 O O . ASN A 1 92 ? -5.140 -8.900 -7.240 1.00 96.69 92 ASN A O 1
ATOM 659 N N . ARG A 1 93 ? -4.607 -11.077 -7.341 1.00 95.62 93 ARG A N 1
ATOM 660 C CA . ARG A 1 93 ? -5.829 -11.556 -6.674 1.00 95.62 93 ARG A CA 1
ATOM 661 C C . ARG A 1 93 ? -5.838 -11.318 -5.162 1.00 95.62 93 ARG A C 1
ATOM 663 O O . ARG A 1 93 ? -6.886 -11.485 -4.540 1.00 95.62 93 ARG A O 1
ATOM 670 N N . SER A 1 94 ? -4.698 -10.971 -4.558 1.00 96.00 94 SER A N 1
ATOM 671 C CA . SER A 1 94 ? -4.631 -10.642 -3.133 1.00 96.00 94 SER A CA 1
ATOM 672 C C . SER A 1 94 ? -5.312 -9.303 -2.863 1.00 96.00 94 SER A C 1
ATOM 674 O O . SER A 1 94 ? -4.768 -8.244 -3.164 1.00 96.00 94 SER A O 1
ATOM 676 N N . TYR A 1 95 ? -6.473 -9.367 -2.221 1.00 96.12 95 TYR A N 1
ATOM 677 C CA . TYR A 1 95 ? -7.201 -8.219 -1.683 1.00 96.12 95 TYR A CA 1
ATOM 678 C C . TYR A 1 95 ? -6.986 -8.064 -0.170 1.00 96.12 95 TYR A C 1
ATOM 680 O O . TYR A 1 95 ? -6.943 -9.074 0.543 1.00 96.12 95 TYR A O 1
ATOM 688 N N . ILE A 1 96 ? -6.877 -6.821 0.308 1.00 96.00 96 ILE A N 1
ATOM 689 C CA . ILE A 1 96 ? -6.605 -6.450 1.701 1.00 96.00 96 ILE A CA 1
ATOM 690 C C . ILE A 1 96 ? -7.828 -5.733 2.260 1.00 96.00 96 ILE A C 1
ATOM 692 O O . ILE A 1 96 ? -8.356 -4.809 1.652 1.00 96.00 96 ILE A O 1
ATOM 696 N N . PHE A 1 97 ? -8.266 -6.161 3.436 1.00 96.31 97 PHE A N 1
ATOM 697 C CA . PHE A 1 97 ? -9.314 -5.499 4.196 1.00 96.31 97 PHE A CA 1
ATOM 698 C C . PHE A 1 97 ? -8.679 -4.664 5.293 1.00 96.31 97 PHE A C 1
ATOM 700 O O . PHE A 1 97 ? -7.724 -5.095 5.947 1.00 96.31 97 PHE A O 1
ATOM 707 N N . PHE A 1 98 ? -9.235 -3.479 5.494 1.00 95.50 98 PHE A N 1
ATOM 708 C CA . PHE A 1 98 ? -8.720 -2.487 6.418 1.00 95.50 98 PHE A CA 1
ATOM 709 C C . PHE A 1 98 ? -9.678 -2.286 7.582 1.00 95.50 98 PHE A C 1
ATOM 711 O O . PHE A 1 98 ? -10.850 -2.649 7.524 1.00 95.50 98 PHE A O 1
ATOM 718 N N . ARG A 1 99 ? -9.155 -1.679 8.639 1.00 92.88 99 ARG A N 1
ATOM 719 C CA . ARG A 1 99 ? -9.924 -1.122 9.747 1.00 92.88 99 ARG A CA 1
ATOM 720 C C . ARG A 1 99 ? -9.377 0.253 10.084 1.00 92.88 99 ARG A C 1
ATOM 722 O O . ARG A 1 99 ? -8.214 0.546 9.789 1.00 92.88 99 ARG A O 1
ATOM 729 N N . GLU A 1 100 ? -10.184 1.049 10.762 1.00 92.50 100 GLU A N 1
ATOM 730 C CA . GLU A 1 100 ? -9.725 2.310 11.327 1.00 92.50 100 GLU A CA 1
ATOM 731 C C . GLU A 1 100 ? -8.604 2.083 12.351 1.00 92.50 100 GLU A C 1
ATOM 733 O O . GLU A 1 100 ? -8.575 1.094 13.101 1.00 92.50 100 GLU A O 1
ATOM 738 N N . ALA A 1 101 ? -7.648 3.004 12.348 1.00 84.75 101 ALA A N 1
ATOM 739 C CA . ALA A 1 101 ? -6.522 3.032 13.262 1.00 84.75 101 ALA A CA 1
ATOM 740 C C . ALA A 1 101 ? -6.469 4.398 13.943 1.00 84.75 101 ALA A C 1
ATOM 742 O O . ALA A 1 101 ? -5.787 5.310 13.474 1.00 84.75 101 ALA A O 1
ATOM 743 N N . ALA A 1 102 ? -7.187 4.525 15.059 1.00 71.88 102 ALA A N 1
ATOM 744 C CA . ALA A 1 102 ? -7.008 5.661 15.947 1.00 71.88 102 ALA A CA 1
ATOM 745 C C . ALA A 1 102 ? -5.559 5.680 16.458 1.00 71.88 102 ALA A C 1
ATOM 747 O O . ALA A 1 102 ? -5.017 4.654 16.879 1.00 71.88 102 ALA A O 1
ATOM 748 N N . VAL A 1 103 ? -4.943 6.850 16.395 1.00 67.81 103 VAL A N 1
ATOM 749 C CA . VAL A 1 103 ? -3.664 7.152 17.040 1.00 67.81 103 VAL A CA 1
ATOM 750 C C . VAL A 1 103 ? -3.918 8.128 18.180 1.00 67.81 103 VAL A C 1
ATOM 752 O O . VAL A 1 103 ? -4.921 8.843 18.153 1.00 67.81 103 VAL A O 1
ATOM 755 N N . ALA A 1 104 ? -3.033 8.148 19.175 1.00 65.94 104 ALA A N 1
ATOM 756 C CA . ALA A 1 104 ? -3.151 9.100 20.271 1.00 65.94 104 ALA A CA 1
ATOM 757 C C . ALA A 1 104 ? -2.826 10.515 19.779 1.00 65.94 104 ALA A C 1
ATOM 759 O O . ALA A 1 104 ? -3.566 11.446 20.077 1.00 65.94 104 ALA A O 1
ATOM 760 N N . GLU A 1 105 ? -1.781 10.649 18.956 1.00 70.12 105 GLU A N 1
ATOM 761 C CA . GLU A 1 105 ? -1.312 11.939 18.459 1.00 70.12 105 GLU A CA 1
ATOM 762 C C . GLU A 1 105 ? -1.280 11.993 16.922 1.00 70.12 105 GLU A C 1
ATOM 764 O O . GLU A 1 105 ? -0.882 11.021 16.270 1.00 70.12 105 GLU A O 1
ATOM 769 N N . PRO A 1 106 ? -1.603 13.142 16.291 1.00 66.38 106 PRO A N 1
ATOM 770 C CA . PRO A 1 106 ? -1.537 13.305 14.835 1.00 66.38 106 PRO A CA 1
ATOM 771 C C . PRO A 1 106 ? -0.156 13.005 14.227 1.00 66.38 106 PRO A C 1
ATOM 773 O O . PRO A 1 106 ? -0.064 12.688 13.043 1.00 66.38 106 PRO A O 1
ATOM 776 N N . GLY A 1 107 ? 0.922 13.093 15.011 1.00 70.44 107 GLY A N 1
ATOM 777 C CA . GLY A 1 107 ? 2.287 12.787 14.570 1.00 70.44 107 GLY A CA 1
ATOM 778 C C . GLY A 1 107 ? 2.651 11.298 14.567 1.00 70.44 107 GLY A C 1
ATOM 779 O O . GLY A 1 107 ? 3.679 10.936 13.996 1.00 70.44 107 GLY A O 1
ATOM 780 N N . ASP A 1 108 ? 1.836 10.432 15.174 1.00 76.31 108 ASP A N 1
ATOM 781 C CA . ASP A 1 108 ? 2.146 9.006 15.281 1.00 76.31 108 ASP A CA 1
ATOM 782 C C . ASP A 1 108 ? 2.133 8.335 13.903 1.00 76.31 108 ASP A C 1
ATOM 784 O O . ASP A 1 108 ? 1.250 8.593 13.077 1.00 76.31 108 ASP A O 1
ATOM 788 N N . GLY A 1 109 ? 3.085 7.434 13.654 1.00 77.56 109 GLY A N 1
ATOM 789 C CA . GLY A 1 109 ? 3.065 6.604 12.454 1.00 77.56 109 GLY A CA 1
ATOM 790 C C . GLY A 1 109 ? 1.955 5.545 12.492 1.00 77.56 109 GLY A C 1
ATOM 791 O O . GLY A 1 109 ? 1.297 5.336 13.514 1.00 77.56 109 GLY A O 1
ATOM 792 N N . PRO A 1 110 ? 1.726 4.835 11.376 1.00 77.69 110 PRO A N 1
ATOM 793 C CA . PRO A 1 110 ? 0.660 3.844 11.298 1.00 77.69 110 PRO A CA 1
ATOM 794 C C . PRO A 1 110 ? 0.888 2.694 12.291 1.00 77.69 110 PRO A C 1
ATOM 796 O O . PRO A 1 110 ? 2.020 2.265 12.515 1.00 77.69 110 PRO A O 1
ATOM 799 N N . ILE A 1 111 ? -0.198 2.149 12.850 1.00 80.94 111 ILE A N 1
ATOM 800 C CA . ILE A 1 111 ? -0.145 0.904 13.630 1.00 80.94 111 ILE A CA 1
ATOM 801 C C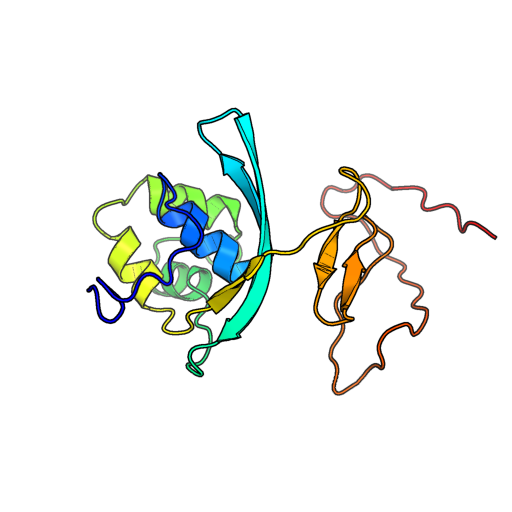 . ILE A 1 111 ? 0.157 -0.254 12.679 1.00 80.94 111 ILE A C 1
ATOM 803 O O . ILE A 1 111 ? -0.621 -0.509 11.761 1.00 80.94 111 ILE A O 1
ATOM 807 N N . ALA A 1 112 ? 1.249 -0.981 12.913 1.00 81.31 112 ALA A N 1
ATOM 808 C CA . ALA A 1 112 ? 1.665 -2.107 12.073 1.00 81.31 112 ALA A CA 1
ATOM 809 C C . ALA A 1 112 ? 1.421 -3.473 12.745 1.00 81.31 112 ALA A C 1
ATOM 811 O O . ALA A 1 112 ? 0.733 -3.589 13.760 1.00 81.31 112 ALA A O 1
ATOM 812 N N . ALA A 1 113 ? 2.014 -4.535 12.189 1.00 80.38 113 ALA A N 1
ATOM 813 C CA . ALA A 1 113 ? 1.834 -5.916 12.644 1.00 80.38 113 ALA A CA 1
ATOM 814 C C . ALA A 1 113 ? 2.182 -6.155 14.131 1.00 80.38 113 ALA A C 1
ATOM 816 O O . ALA A 1 113 ? 1.625 -7.066 14.745 1.00 80.38 113 ALA A O 1
ATOM 817 N N . ALA A 1 114 ? 3.058 -5.329 14.717 1.00 82.50 114 ALA A N 1
ATOM 818 C CA . ALA A 1 114 ? 3.434 -5.373 16.134 1.00 82.50 114 ALA A CA 1
ATOM 819 C C . ALA A 1 114 ? 2.430 -4.674 17.077 1.00 82.50 114 ALA A C 1
ATOM 821 O O . ALA A 1 114 ? 2.677 -4.599 18.275 1.00 82.50 114 ALA A O 1
ATOM 822 N N . LYS A 1 115 ? 1.295 -4.177 16.558 1.00 82.69 115 LYS A N 1
ATOM 823 C CA . LYS A 1 115 ? 0.225 -3.488 17.312 1.00 82.69 115 LYS A CA 1
ATOM 824 C C . LYS A 1 115 ? 0.654 -2.199 18.028 1.00 82.69 115 LYS A C 1
ATOM 826 O O . LYS A 1 115 ? -0.054 -1.734 18.914 1.00 82.69 115 LYS A O 1
ATOM 831 N N . VAL A 1 116 ? 1.771 -1.610 17.616 1.00 84.00 116 VAL A N 1
ATOM 832 C CA . VAL A 1 116 ? 2.268 -0.314 18.096 1.00 84.00 116 VAL A CA 1
ATOM 833 C C . VAL A 1 116 ? 2.476 0.639 16.911 1.00 84.00 116 VAL A C 1
ATOM 835 O O . VAL A 1 116 ? 2.652 0.148 15.786 1.00 84.00 116 VAL A O 1
ATOM 838 N N . PRO A 1 117 ? 2.436 1.969 17.127 1.00 84.00 117 PRO A N 1
ATOM 839 C CA . PRO A 1 117 ? 2.771 2.947 16.094 1.00 84.00 117 PRO A CA 1
ATOM 840 C C . PRO A 1 117 ? 4.201 2.760 15.589 1.00 84.00 117 PRO A C 1
ATOM 842 O O . PRO A 1 117 ? 5.111 2.476 16.371 1.00 84.00 117 PRO A O 1
ATOM 845 N N . LEU A 1 118 ? 4.406 2.924 14.282 1.00 84.81 118 LEU A N 1
ATOM 846 C CA . LEU A 1 118 ? 5.748 2.981 13.710 1.00 84.81 118 LEU A CA 1
ATOM 847 C C . LEU A 1 118 ? 6.385 4.350 13.963 1.00 84.81 118 LEU A C 1
ATOM 849 O O . LEU A 1 118 ? 5.760 5.388 13.762 1.00 84.81 118 LEU A O 1
ATOM 853 N N . THR A 1 119 ? 7.667 4.347 14.306 1.00 88.19 119 THR A N 1
ATOM 854 C CA . THR A 1 119 ? 8.490 5.552 14.403 1.00 88.19 119 THR A CA 1
ATOM 855 C C . THR A 1 119 ? 9.367 5.647 13.159 1.00 88.19 119 THR A C 1
ATOM 857 O O . THR A 1 119 ? 10.134 4.726 12.854 1.00 88.19 119 THR A O 1
ATOM 860 N N . ALA A 1 120 ? 9.274 6.761 12.430 1.00 84.75 120 ALA A N 1
ATOM 861 C CA . ALA A 1 120 ? 10.046 6.980 11.208 1.00 84.75 120 ALA A CA 1
ATOM 862 C C . ALA A 1 120 ? 11.555 6.774 11.449 1.00 84.75 120 ALA A C 1
ATOM 864 O O . ALA A 1 120 ? 12.124 7.297 12.406 1.00 84.75 120 ALA A O 1
ATOM 865 N N . GLY A 1 121 ? 12.196 5.959 10.605 1.00 87.12 121 GLY A N 1
ATOM 866 C CA . GLY A 1 121 ? 13.624 5.629 10.708 1.00 87.12 121 GLY A CA 1
ATOM 867 C C . GLY A 1 121 ? 14.030 4.776 11.920 1.00 87.12 121 GLY A C 1
ATOM 868 O O . GLY A 1 121 ? 15.207 4.463 12.063 1.00 87.12 121 GLY A O 1
ATOM 869 N N . ARG A 1 122 ? 13.091 4.395 12.798 1.00 90.56 122 ARG A N 1
ATOM 870 C CA . ARG A 1 122 ? 13.351 3.611 14.022 1.00 90.56 122 ARG A CA 1
ATOM 871 C C . ARG A 1 122 ? 12.520 2.333 14.119 1.00 90.56 122 ARG A C 1
ATOM 873 O O . ARG A 1 122 ? 12.699 1.556 15.051 1.00 90.56 122 ARG A O 1
ATOM 880 N N . SER A 1 123 ? 11.633 2.091 13.160 1.00 90.38 123 SER A N 1
ATOM 881 C CA . SER A 1 123 ? 10.892 0.840 13.038 1.00 90.38 123 SER A CA 1
ATOM 882 C C . SER A 1 123 ? 11.274 0.102 11.759 1.00 90.38 123 SER A C 1
ATOM 884 O O . SER A 1 123 ? 11.423 0.711 10.702 1.00 90.38 123 SER A O 1
ATOM 886 N N . LEU A 1 124 ? 11.413 -1.220 11.866 1.00 90.38 124 LEU A N 1
ATOM 887 C CA . LEU A 1 124 ? 11.853 -2.107 10.793 1.00 90.38 124 LEU A CA 1
ATOM 888 C C . LEU A 1 124 ? 10.8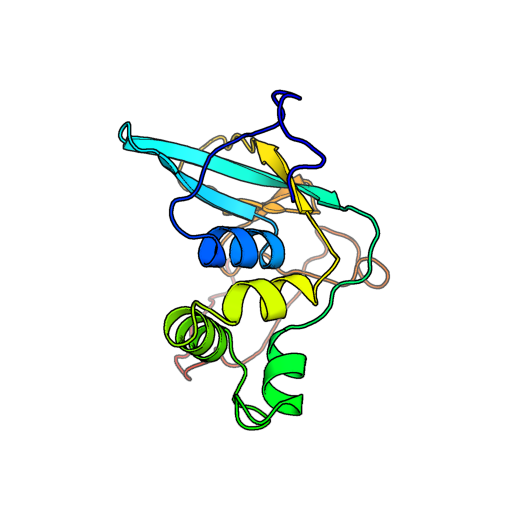50 -3.254 10.627 1.00 90.38 124 LEU A C 1
ATOM 890 O O . LEU A 1 124 ? 10.452 -3.884 11.608 1.00 90.38 124 LEU A O 1
ATOM 894 N N . ALA A 1 125 ? 10.453 -3.536 9.386 1.00 88.12 125 ALA A N 1
ATOM 895 C CA . ALA A 1 125 ? 9.719 -4.755 9.064 1.00 88.12 125 ALA A CA 1
ATOM 896 C C . ALA A 1 125 ? 10.683 -5.952 9.044 1.00 88.12 125 ALA A C 1
ATOM 898 O O . ALA A 1 125 ? 11.750 -5.878 8.440 1.00 88.12 125 ALA A O 1
ATOM 899 N N . VAL A 1 126 ? 10.297 -7.051 9.694 1.00 90.00 126 VAL A N 1
ATOM 900 C CA . VAL A 1 126 ? 11.117 -8.264 9.839 1.00 90.00 126 VAL A CA 1
ATOM 901 C C . VAL A 1 126 ? 10.320 -9.514 9.473 1.00 90.00 126 VAL A C 1
ATOM 903 O O . VAL A 1 126 ? 9.087 -9.517 9.552 1.00 90.00 126 VAL A O 1
ATOM 906 N N . ASP A 1 127 ? 11.019 -10.591 9.113 1.00 87.31 127 ASP A N 1
ATOM 907 C CA . ASP A 1 127 ? 10.408 -11.915 8.982 1.00 87.31 127 ASP A CA 1
ATOM 908 C C . ASP A 1 127 ? 10.054 -12.468 10.371 1.00 87.31 127 ASP A C 1
ATOM 910 O O . ASP A 1 127 ? 10.925 -12.676 11.218 1.00 87.31 127 ASP A O 1
ATOM 914 N N . ARG A 1 128 ? 8.762 -12.722 10.601 1.00 83.38 128 ARG A N 1
ATOM 915 C CA . ARG A 1 128 ? 8.233 -13.208 11.883 1.00 83.38 128 ARG A CA 1
ATOM 916 C C . ARG A 1 128 ? 8.601 -14.653 12.212 1.00 83.38 128 ARG A C 1
ATOM 918 O O . ARG A 1 128 ? 8.427 -15.051 13.360 1.00 83.38 128 ARG A O 1
ATOM 925 N N . LEU A 1 129 ? 9.038 -15.441 11.232 1.00 88.88 129 LEU A N 1
ATOM 926 C CA . LEU A 1 129 ? 9.535 -16.799 11.468 1.00 88.88 129 LEU A CA 1
ATOM 927 C C . LEU A 1 129 ? 10.976 -16.788 11.988 1.00 88.88 129 LEU A C 1
ATOM 929 O O . LEU A 1 129 ? 11.405 -17.757 12.607 1.00 88.88 129 LEU A O 1
ATOM 933 N N . LEU A 1 130 ? 11.703 -15.692 11.749 1.00 90.94 130 LEU A N 1
ATOM 934 C CA . LEU A 1 130 ? 13.109 -15.535 12.118 1.00 90.94 130 LEU A CA 1
ATOM 935 C C . LEU A 1 130 ? 13.307 -14.594 13.314 1.00 90.94 130 LEU A C 1
ATOM 937 O O . LEU A 1 130 ? 14.227 -14.794 14.103 1.00 90.94 130 LEU A O 1
ATOM 941 N N . HIS A 1 131 ? 12.448 -13.583 13.471 1.00 91.31 131 HIS A N 1
ATOM 942 C CA . HIS A 1 131 ? 12.588 -12.547 14.492 1.00 91.31 131 HIS A CA 1
ATOM 943 C C . HIS A 1 131 ? 11.311 -12.345 15.311 1.00 91.31 131 HIS A C 1
ATOM 945 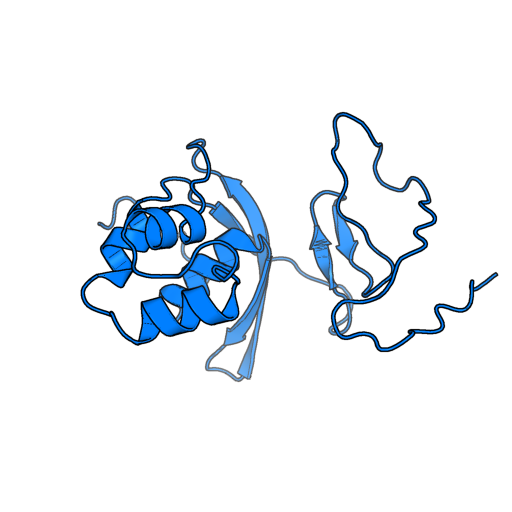O O . HIS A 1 131 ? 10.195 -12.306 14.786 1.00 91.31 131 HIS A O 1
ATOM 951 N N . ALA A 1 132 ? 11.493 -12.134 16.616 1.00 92.19 132 ALA A N 1
ATOM 952 C CA . ALA A 1 132 ? 10.438 -11.643 17.489 1.00 92.19 132 ALA A CA 1
ATOM 953 C C . ALA A 1 132 ? 10.254 -10.128 17.310 1.00 92.19 132 ALA A C 1
ATOM 955 O O . ALA A 1 132 ? 11.194 -9.391 17.009 1.00 92.19 132 ALA A O 1
ATOM 956 N N . PHE A 1 133 ? 9.030 -9.641 17.520 1.00 91.62 133 PHE A N 1
ATOM 957 C CA . PHE A 1 133 ? 8.802 -8.200 17.587 1.00 91.62 133 PHE A CA 1
ATOM 958 C C . PHE A 1 133 ? 9.495 -7.590 18.805 1.00 91.62 133 PHE A C 1
ATOM 960 O O . PHE A 1 133 ? 9.688 -8.255 19.820 1.00 91.62 133 PHE A O 1
ATOM 967 N N . HIS A 1 134 ? 9.826 -6.302 18.694 1.00 90.31 134 HIS A N 1
ATOM 968 C CA . HIS A 1 134 ? 10.494 -5.500 19.727 1.00 90.31 134 HIS A CA 1
ATOM 969 C C . HIS A 1 134 ? 11.957 -5.868 20.007 1.00 90.31 134 HIS A C 1
ATOM 971 O O . HIS A 1 134 ? 12.597 -5.194 20.809 1.00 90.31 134 HIS A O 1
ATOM 977 N N . THR A 1 135 ? 12.519 -6.872 19.325 1.00 93.06 135 THR A N 1
ATOM 978 C CA . THR A 1 135 ? 13.962 -7.122 19.352 1.00 93.06 135 THR A CA 1
ATOM 979 C C . THR A 1 135 ? 14.708 -5.902 18.792 1.00 93.06 135 THR A C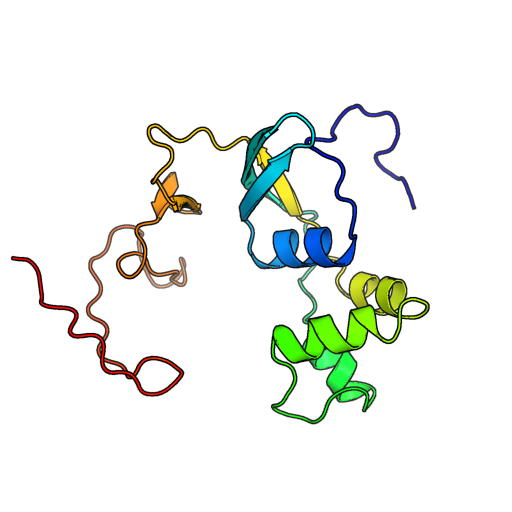 1
ATOM 981 O O . THR A 1 135 ? 14.431 -5.504 17.658 1.00 93.06 135 THR A O 1
ATOM 984 N N . PRO A 1 136 ? 15.651 -5.300 19.542 1.00 92.75 136 PRO A N 1
ATOM 985 C CA . PRO A 1 136 ? 16.501 -4.241 19.012 1.00 92.75 136 PRO A CA 1
ATOM 986 C C . PRO A 1 136 ? 17.368 -4.769 17.865 1.00 92.75 136 PRO A C 1
ATOM 988 O O . PRO A 1 136 ? 17.995 -5.820 17.993 1.00 92.75 136 PRO A O 1
ATOM 991 N N . VAL A 1 137 ? 17.420 -4.035 16.754 1.00 92.94 137 VAL A N 1
ATOM 992 C CA . VAL A 1 137 ? 18.235 -4.377 15.580 1.00 92.94 137 VAL A CA 1
ATOM 993 C C . VAL A 1 137 ? 19.143 -3.199 15.253 1.00 92.94 137 VAL A C 1
ATOM 995 O O . VAL A 1 137 ? 18.670 -2.072 15.112 1.00 92.94 137 VAL A O 1
ATOM 998 N N . TRP A 1 138 ? 20.443 -3.463 15.115 1.00 92.88 138 TRP A N 1
ATOM 999 C CA . TRP A 1 138 ? 21.398 -2.507 14.558 1.00 92.88 138 TRP A CA 1
ATOM 1000 C C . TRP A 1 138 ? 21.510 -2.724 13.049 1.00 92.88 138 TRP A C 1
ATOM 1002 O O . TRP A 1 138 ? 21.769 -3.843 12.608 1.00 92.88 138 TRP A O 1
ATOM 1012 N N . VAL A 1 139 ? 21.312 -1.664 12.264 1.00 90.81 139 VAL A N 1
ATOM 1013 C CA . VAL A 1 139 ? 21.431 -1.700 10.802 1.00 90.81 139 VAL A CA 1
ATOM 1014 C C . VAL A 1 139 ? 22.444 -0.651 10.372 1.00 90.81 139 VAL A C 1
ATOM 1016 O O . VAL A 1 139 ? 22.223 0.542 10.558 1.00 90.81 139 VAL A O 1
ATOM 1019 N N . GLU A 1 140 ? 23.532 -1.103 9.758 1.00 93.06 140 GLU A N 1
ATOM 1020 C CA . GLU A 1 140 ? 24.496 -0.242 9.082 1.00 93.06 140 GLU A CA 1
ATOM 1021 C C . GLU A 1 140 ? 24.325 -0.415 7.573 1.00 93.06 140 GLU A C 1
ATOM 1023 O O . GLU A 1 140 ? 24.448 -1.516 7.034 1.00 93.06 140 GLU A O 1
ATOM 1028 N N . THR A 1 141 ? 23.951 0.663 6.889 1.00 88.44 141 THR A N 1
ATOM 1029 C CA . THR A 1 141 ? 23.701 0.652 5.447 1.00 88.44 141 THR A CA 1
ATOM 1030 C C . THR A 1 141 ? 23.803 2.063 4.871 1.00 88.44 141 THR A C 1
ATOM 1032 O O . THR A 1 141 ? 23.910 3.044 5.606 1.00 88.44 141 THR A O 1
ATOM 1035 N N . THR A 1 142 ? 23.751 2.183 3.548 1.00 85.19 142 THR A N 1
ATOM 1036 C CA . THR A 1 142 ? 23.679 3.471 2.851 1.00 85.19 142 THR A CA 1
ATOM 1037 C C . THR A 1 142 ? 22.236 3.747 2.454 1.00 85.19 142 THR A C 1
ATOM 1039 O O . THR A 1 142 ? 21.574 2.886 1.874 1.00 85.19 142 THR A O 1
ATOM 1042 N N . LEU A 1 143 ? 21.735 4.951 2.746 1.00 82.62 143 LEU A N 1
ATOM 1043 C CA . LEU A 1 143 ? 20.388 5.325 2.325 1.00 82.62 143 LEU A CA 1
ATOM 1044 C C . LEU A 1 143 ? 20.289 5.370 0.789 1.00 82.62 143 LEU A C 1
ATOM 1046 O O . LEU A 1 143 ? 21.212 5.861 0.126 1.00 82.62 143 LEU A O 1
ATOM 1050 N N . PRO A 1 144 ? 19.164 4.916 0.207 1.00 74.00 144 PRO A N 1
ATOM 1051 C CA . PRO A 1 144 ? 18.897 5.105 -1.213 1.00 74.00 144 PRO A CA 1
ATOM 1052 C C . PRO A 1 144 ? 18.987 6.597 -1.570 1.00 74.00 144 PRO A C 1
ATOM 1054 O O . PRO A 1 144 ? 18.364 7.428 -0.914 1.00 74.00 144 PRO A O 1
ATOM 1057 N N . GLY A 1 145 ? 19.783 6.945 -2.586 1.00 73.50 145 GLY A N 1
ATOM 1058 C CA . GLY A 1 145 ? 20.047 8.341 -2.969 1.00 73.50 145 GLY A CA 1
ATOM 1059 C C . GLY A 1 145 ? 21.318 8.959 -2.365 1.00 73.50 145 GLY A C 1
ATOM 1060 O O . GLY A 1 145 ? 21.626 10.105 -2.671 1.00 73.50 145 GLY A O 1
ATOM 1061 N N . GLY A 1 146 ? 22.086 8.213 -1.561 1.00 53.62 146 GLY A N 1
ATOM 1062 C CA . GLY A 1 146 ? 23.474 8.552 -1.213 1.00 53.62 146 GLY A CA 1
ATOM 1063 C C . GLY A 1 146 ? 23.666 9.656 -0.170 1.00 53.62 146 GLY A C 1
ATOM 1064 O O . GLY A 1 146 ? 24.806 9.982 0.148 1.00 53.62 146 GLY A O 1
ATOM 1065 N N . ALA A 1 147 ? 22.597 10.218 0.398 1.00 49.22 147 ALA A N 1
ATOM 1066 C CA . ALA A 1 147 ? 22.733 11.144 1.514 1.00 49.22 147 ALA A CA 1
ATOM 1067 C C . ALA A 1 147 ? 23.061 10.357 2.800 1.00 49.22 147 ALA A C 1
ATOM 1069 O O . ALA A 1 147 ? 22.256 9.519 3.218 1.00 49.22 147 ALA A O 1
ATOM 1070 N N . PRO A 1 148 ? 24.209 10.597 3.456 1.00 45.91 148 PRO A N 1
ATOM 1071 C CA . PRO A 1 148 ? 24.453 10.040 4.776 1.00 45.91 148 PRO A CA 1
ATOM 1072 C C . PRO A 1 148 ? 23.465 10.679 5.755 1.00 45.91 148 PRO A C 1
ATOM 1074 O O . PRO A 1 148 ? 23.509 11.883 6.000 1.00 45.91 148 PRO A O 1
ATOM 1077 N N . SER A 1 149 ? 22.561 9.886 6.329 1.00 51.88 149 SER A N 1
ATOM 1078 C CA . SER A 1 149 ? 21.879 10.306 7.549 1.00 51.88 149 SER A CA 1
ATOM 1079 C C . SER A 1 149 ? 22.761 9.898 8.715 1.00 51.88 149 SER A C 1
ATOM 1081 O O . SER A 1 149 ? 22.990 8.710 8.944 1.00 51.88 149 SER A O 1
ATOM 1083 N N . ALA A 1 150 ? 23.279 10.886 9.440 1.00 42.88 150 ALA A N 1
ATOM 1084 C CA . ALA A 1 150 ? 23.844 10.660 10.756 1.00 42.88 150 ALA A CA 1
ATOM 1085 C C . ALA A 1 150 ? 22.703 10.232 11.687 1.00 42.88 150 ALA A C 1
ATOM 1087 O O . ALA A 1 150 ? 22.076 11.054 12.354 1.00 42.88 150 ALA A O 1
ATOM 1088 N N . ILE A 1 151 ? 22.399 8.935 11.718 1.00 51.12 151 ILE A N 1
ATOM 1089 C CA . ILE A 1 151 ? 21.621 8.372 12.813 1.00 51.12 151 ILE A CA 1
ATOM 1090 C C . ILE A 1 151 ? 22.587 8.300 13.991 1.00 51.12 151 ILE A C 1
ATOM 1092 O O . ILE A 1 151 ? 23.271 7.302 14.200 1.00 51.12 151 ILE A O 1
ATOM 1096 N N . SER A 1 152 ? 22.686 9.397 14.741 1.00 41.25 152 SER A N 1
ATOM 1097 C CA . SER A 1 152 ? 23.352 9.369 16.037 1.00 41.25 152 SER A CA 1
ATOM 1098 C C . SER A 1 152 ? 22.646 8.320 16.902 1.00 41.25 152 SER A C 1
ATOM 1100 O O . SER A 1 152 ? 21.416 8.394 17.049 1.00 41.25 152 SER A O 1
ATOM 1102 N N . PRO A 1 153 ? 23.372 7.344 17.477 1.00 40.16 153 PRO A N 1
ATOM 1103 C CA . PRO A 1 153 ? 22.788 6.450 18.457 1.00 40.16 153 PRO A CA 1
ATOM 1104 C C . PRO A 1 153 ? 22.388 7.309 19.656 1.00 40.16 153 PRO A C 1
ATOM 1106 O O . PRO A 1 153 ? 23.229 7.850 20.374 1.00 40.16 153 PRO A O 1
ATOM 1109 N N . SER A 1 154 ? 21.085 7.502 19.831 1.00 48.91 154 SER A N 1
ATOM 1110 C CA . SER A 1 154 ? 20.543 8.028 21.077 1.00 48.91 154 SER A CA 1
ATOM 1111 C C . SER A 1 154 ? 20.823 6.980 22.151 1.00 48.91 154 SER A C 1
ATOM 1113 O O . SER A 1 154 ? 20.362 5.846 22.006 1.00 48.91 154 SER A O 1
ATOM 1115 N N . ARG A 1 155 ? 21.627 7.357 23.152 1.00 37.16 155 ARG A N 1
ATOM 1116 C CA . ARG A 1 155 ? 21.770 6.612 24.408 1.00 37.16 155 ARG A CA 1
ATOM 1117 C C . ARG A 1 155 ? 20.421 6.421 25.086 1.00 37.16 155 ARG A C 1
ATOM 1119 O O . ARG A 1 155 ? 19.566 7.321 24.925 1.00 37.16 155 ARG A O 1
#

Radius of gyration: 18.18 Å; chains: 1; bounding box: 49×35×47 Å

Sequence (155 aa):
AGALAGQNLELAWLADPVDAFFIHIQGAAQIALADGGTLRVTYAAKSGHPYTAIGRVLVERGAIAPGKADMAAIRAWLAAHPAEAAGVMATNRSYIFFREAAVAEPGDGPIAAAKVPLTAGRSLAVDRLLHAFHTPVWVETTLPGGAPSAISPSR

Foldseek 3Di:
DQPCPPVPQDPDDDPDVLVVLVCQVVQWDWDQDPVRDIFTKGFDDKPPDDFDDLLVVCCVVVNAPPPGSDPVSLVVSCVVCVVCNVVSSVVTVIDTRIDTDDDPDPPFAHQYPVRGTDDPPQDDDDDVVVDDPPPDDDDDDADPPRDDDPPPPDD

Secondary structure (DSSP, 8-state):
--TTTTS---S---S-HHHHHHHHHHSEEEEE-TTS-EEEEEEEEE-SPPP--HHHHHHHTTSS-TT---HHHHHHHHHH-HHHHHHHHHT----EEEEE---SSTTPPPB-TTSSBPPTTT-----TTT--TT-------PPTTS---------

pLDDT: mean 87.92, std 12.94, range [37.16, 97.75]

Organism: NCBI:txid577589

InterPro domains:
  IPR005300 Lytic transglycosylase MltA, domain B [PF03562] (2-99)
  IPR005300 Lytic transglycosylase MltA, domain B [SM00925] (1-99)
  IPR026044 Membrane-bound lytic murein transglycosylase A [PTHR30124] (2-144)
  IPR036908 RlpA-like domain superfamily [SSF50685] (2-146)